Protein AF-A0A397VJK4-F1 (afdb_monomer)

Organism: NCBI:txid44941

Sequence (152 aa):
MKNFIFAFILFAHLLTINVAPFKLNKRTTFYPCSVQSVDLFIVSIVPDPPESGKGETFYVSVTLTKHEIIKNKTFLGISYAGLDGTSLGDPYYSTFTESYKAGDLFSVTLSDVPTPQLPDAYYIGVTVGDPTNDPKNPLDIYGCVYAEVIRG

Mean predicted aligned error: 8.96 Å

Nearest PDB structures (foldseek):
  4kty-assembly1_A  TM=7.130E-01  e=3.127E-02  Homo sapiens
  5mhm-assembly1_A  TM=6.667E-01  e=2.406E-02  Homo sapiens
  5mhm-assembly2_B  TM=6.960E-01  e=6.868E-02  Homo sapiens
  1evu-assembly1_A  TM=5.247E-01  e=1.765E-01  Homo sapiens
  5mho-assembly2_B  TM=5.013E-01  e=1.765E-01  Homo sapiens

Radius of gyration: 22.84 Å; Cα contacts (8 Å, |Δi|>4): 308; chains: 1; bounding box: 88×28×36 Å

Structure (mmCIF, N/CA/C/O backbone):
data_AF-A0A397VJK4-F1
#
_entry.id   AF-A0A397VJK4-F1
#
loop_
_atom_site.group_PDB
_atom_site.id
_atom_site.type_symbol
_atom_site.label_atom_id
_atom_site.label_alt_id
_atom_site.label_comp_id
_atom_site.label_asym_id
_atom_site.label_entity_id
_atom_site.label_seq_id
_atom_site.pdbx_PDB_ins_code
_atom_site.Cartn_x
_atom_site.Cartn_y
_atom_site.Cartn_z
_atom_site.occupancy
_atom_site.B_iso_or_equiv
_atom_site.auth_seq_id
_atom_site.auth_comp_id
_atom_site.auth_asym_id
_atom_site.auth_atom_id
_atom_site.pdbx_PDB_model_num
ATOM 1 N N . MET A 1 1 ? 68.077 -10.227 -13.336 1.00 52.50 1 MET A N 1
ATOM 2 C CA . MET A 1 1 ? 66.955 -9.696 -14.148 1.00 52.50 1 MET A CA 1
ATOM 3 C C . MET A 1 1 ? 65.828 -10.705 -14.437 1.00 52.50 1 MET A C 1
ATOM 5 O O . MET A 1 1 ? 64.946 -10.376 -15.212 1.00 52.50 1 MET A O 1
ATOM 9 N N . LYS A 1 2 ? 65.779 -11.899 -13.811 1.00 52.34 2 LYS A N 1
ATOM 10 C CA . LYS A 1 2 ? 64.705 -12.890 -14.063 1.00 52.34 2 LYS A CA 1
ATOM 11 C C . LYS A 1 2 ? 63.545 -12.822 -13.054 1.00 52.34 2 LYS A C 1
ATOM 13 O O . LYS A 1 2 ? 62.411 -13.072 -13.431 1.00 52.34 2 LYS A O 1
ATOM 18 N N . ASN A 1 3 ? 63.802 -12.371 -11.821 1.00 55.25 3 ASN A N 1
ATOM 19 C CA . ASN A 1 3 ? 62.787 -12.299 -10.757 1.00 55.25 3 ASN A CA 1
ATOM 20 C C . ASN A 1 3 ? 61.792 -11.133 -10.905 1.00 55.25 3 ASN A C 1
ATOM 22 O O . ASN A 1 3 ? 60.675 -11.232 -10.414 1.00 55.25 3 ASN A O 1
ATOM 26 N N . PHE A 1 4 ? 62.159 -10.055 -11.606 1.00 54.75 4 PHE A N 1
ATOM 27 C CA . PHE A 1 4 ? 61.255 -8.915 -11.811 1.00 54.75 4 PHE A CA 1
ATOM 28 C C . PHE A 1 4 ? 60.120 -9.241 -12.789 1.00 54.75 4 PHE A C 1
ATOM 30 O O . PHE A 1 4 ? 58.991 -8.825 -12.568 1.00 54.75 4 PHE A O 1
ATOM 37 N N . ILE A 1 5 ? 60.385 -10.048 -13.822 1.00 60.94 5 ILE A N 1
ATOM 38 C CA . ILE A 1 5 ? 59.376 -10.428 -14.824 1.00 60.94 5 ILE A CA 1
ATOM 39 C C . ILE A 1 5 ? 58.267 -11.280 -14.186 1.00 60.94 5 ILE A C 1
ATOM 41 O O . ILE A 1 5 ? 57.091 -11.063 -14.465 1.00 60.94 5 ILE A O 1
ATOM 45 N N . PHE A 1 6 ? 58.620 -12.187 -13.266 1.00 56.41 6 PHE A N 1
ATOM 46 C CA . PHE A 1 6 ? 57.636 -13.002 -12.544 1.00 56.41 6 PHE A CA 1
ATOM 47 C C . PHE A 1 6 ? 56.695 -12.165 -11.667 1.00 56.41 6 PHE A C 1
ATOM 49 O O . PHE A 1 6 ? 55.509 -12.474 -11.596 1.00 56.41 6 PHE A O 1
ATOM 56 N N . ALA A 1 7 ? 57.186 -11.081 -11.059 1.00 59.16 7 ALA A N 1
ATOM 57 C CA . ALA A 1 7 ? 56.352 -10.183 -10.262 1.00 59.16 7 ALA A CA 1
ATOM 58 C C . ALA A 1 7 ? 55.331 -9.413 -11.123 1.00 59.16 7 ALA A C 1
ATOM 60 O O . ALA A 1 7 ? 54.172 -9.286 -10.732 1.00 59.16 7 ALA A O 1
ATOM 61 N N . PHE A 1 8 ? 55.724 -8.960 -12.320 1.00 60.12 8 PHE A N 1
ATOM 62 C CA . PHE A 1 8 ? 54.820 -8.247 -13.233 1.00 60.12 8 PHE A CA 1
ATOM 63 C C . PHE A 1 8 ? 53.729 -9.150 -13.826 1.00 60.12 8 PHE A C 1
ATOM 65 O O . PHE A 1 8 ? 52.583 -8.721 -13.952 1.00 60.12 8 PHE A O 1
ATOM 72 N N . ILE A 1 9 ? 54.052 -10.407 -14.144 1.00 60.81 9 ILE A N 1
ATOM 73 C CA . ILE A 1 9 ? 53.070 -11.365 -14.679 1.00 60.81 9 ILE A CA 1
ATOM 74 C C . ILE A 1 9 ? 52.038 -11.751 -13.607 1.00 60.81 9 ILE A C 1
ATOM 76 O O . ILE A 1 9 ? 50.849 -11.856 -13.914 1.00 60.81 9 ILE A O 1
ATOM 80 N N . LEU A 1 10 ? 52.470 -11.906 -12.349 1.00 59.59 10 LEU A N 1
ATOM 81 C CA . LEU A 1 10 ? 51.574 -12.191 -11.225 1.00 59.59 10 LEU A CA 1
ATOM 82 C C . LEU A 1 10 ? 50.632 -11.007 -10.939 1.00 59.59 10 LEU A C 1
ATOM 84 O O . LEU A 1 10 ? 49.445 -11.205 -10.694 1.00 59.59 10 LEU A O 1
ATOM 88 N N . PHE A 1 11 ? 51.139 -9.772 -11.038 1.00 57.75 11 PHE A N 1
ATOM 89 C CA . PHE A 1 11 ? 50.346 -8.555 -10.846 1.00 57.75 11 PHE A CA 1
ATOM 90 C C . PHE A 1 11 ? 49.262 -8.384 -11.922 1.00 57.75 11 PHE A C 1
ATOM 92 O O . PHE A 1 11 ? 48.131 -8.032 -11.600 1.00 57.75 11 PHE A O 1
ATOM 99 N N . ALA A 1 12 ? 49.562 -8.711 -13.184 1.00 61.34 12 ALA A N 1
ATOM 100 C CA . ALA A 1 12 ? 48.587 -8.642 -14.275 1.00 61.34 12 ALA A CA 1
ATOM 101 C C . ALA A 1 12 ? 47.411 -9.629 -14.112 1.00 61.34 12 ALA A C 1
ATOM 103 O O . ALA A 1 12 ? 46.298 -9.317 -14.527 1.00 61.34 12 ALA A O 1
ATOM 104 N N . HIS A 1 13 ? 47.628 -10.782 -13.468 1.00 58.50 13 HIS A N 1
ATOM 105 C CA . HIS A 1 13 ? 46.567 -11.764 -13.193 1.00 58.50 13 HIS A CA 1
ATOM 106 C C . HIS A 1 13 ? 45.687 -11.386 -11.992 1.00 58.50 13 HIS A C 1
ATOM 108 O O . HIS A 1 13 ? 44.530 -11.790 -11.930 1.00 58.50 13 HIS A O 1
ATOM 114 N N . LEU A 1 14 ? 46.196 -10.592 -11.043 1.00 56.56 14 LEU A N 1
ATOM 115 C CA . LEU A 1 14 ? 45.392 -10.100 -9.917 1.00 56.56 14 LEU A CA 1
ATOM 116 C C . LEU A 1 14 ? 44.442 -8.964 -10.316 1.00 56.56 14 LEU A C 1
ATOM 118 O O . LEU A 1 14 ? 43.490 -8.698 -9.592 1.00 56.56 14 LEU A O 1
ATOM 122 N N . LEU A 1 15 ? 44.674 -8.301 -11.454 1.00 55.91 15 LEU A N 1
ATOM 123 C CA . LEU A 1 15 ? 43.824 -7.207 -11.938 1.00 55.91 15 LEU A CA 1
ATOM 124 C C . LEU A 1 15 ? 42.577 -7.687 -12.695 1.00 55.91 15 LEU A C 1
ATOM 126 O O . LEU A 1 15 ? 41.686 -6.885 -12.957 1.00 55.91 15 LEU A O 1
ATOM 130 N N . THR A 1 16 ? 42.451 -8.985 -12.988 1.00 55.12 16 THR A N 1
ATOM 131 C CA . THR A 1 16 ? 41.202 -9.581 -13.489 1.00 55.12 16 THR A CA 1
ATOM 132 C C . THR A 1 16 ? 40.303 -10.012 -12.331 1.00 55.12 16 THR A C 1
ATOM 134 O O . THR A 1 16 ? 39.833 -11.146 -12.274 1.00 55.12 16 THR A O 1
ATOM 137 N N . ILE A 1 17 ? 40.063 -9.117 -11.374 1.00 55.53 17 ILE A N 1
ATOM 138 C CA . ILE A 1 17 ? 38.906 -9.257 -10.494 1.00 55.53 17 ILE A CA 1
ATOM 139 C C . ILE A 1 17 ? 37.743 -8.767 -11.348 1.00 55.53 17 ILE A C 1
ATOM 141 O O . ILE A 1 17 ? 37.665 -7.581 -11.658 1.00 55.53 17 ILE A O 1
ATOM 145 N N . ASN A 1 18 ? 36.892 -9.681 -11.814 1.00 54.34 18 ASN A N 1
ATOM 146 C CA . ASN A 1 18 ? 35.621 -9.322 -12.428 1.00 54.34 18 ASN A CA 1
ATOM 147 C C . ASN A 1 18 ? 34.814 -8.564 -11.369 1.00 54.34 18 ASN A C 1
ATOM 149 O O . ASN A 1 18 ? 34.111 -9.170 -10.562 1.00 54.34 18 ASN A O 1
ATOM 153 N N . VAL A 1 19 ? 34.975 -7.242 -11.316 1.00 47.03 19 VAL A N 1
ATOM 154 C CA . VAL A 1 19 ? 34.094 -6.371 -10.554 1.00 47.03 19 VAL A CA 1
ATOM 155 C C . VAL A 1 19 ? 32.800 -6.368 -11.349 1.00 47.03 19 VAL A C 1
ATOM 157 O O . VAL A 1 19 ? 32.560 -5.486 -12.171 1.00 47.03 19 VAL A O 1
ATOM 160 N N . ALA A 1 20 ? 31.981 -7.407 -11.149 1.00 58.88 20 ALA A N 1
ATOM 161 C CA . ALA A 1 20 ? 30.567 -7.299 -11.445 1.00 58.88 20 ALA A CA 1
ATOM 162 C C . ALA A 1 20 ? 30.138 -6.001 -10.754 1.00 58.88 20 ALA A C 1
ATOM 164 O O . ALA A 1 20 ? 30.389 -5.875 -9.548 1.00 58.88 20 ALA A O 1
ATOM 165 N N . PRO A 1 21 ? 29.632 -4.996 -11.492 1.00 53.41 21 PRO A N 1
ATOM 166 C CA . PRO A 1 21 ? 29.245 -3.744 -10.875 1.00 53.41 21 PRO A CA 1
ATOM 167 C C . PRO A 1 21 ? 28.304 -4.117 -9.742 1.00 53.41 21 PRO A C 1
ATOM 169 O O . PRO A 1 21 ? 27.313 -4.816 -9.964 1.00 53.41 21 PRO A O 1
ATOM 172 N N . PHE A 1 22 ? 28.679 -3.750 -8.519 1.00 50.44 22 PHE A N 1
ATOM 173 C CA . PHE A 1 22 ? 27.838 -3.943 -7.355 1.00 50.44 22 PHE A CA 1
ATOM 174 C C . PHE A 1 22 ? 26.604 -3.083 -7.614 1.00 50.44 22 PHE A C 1
ATOM 176 O O . PHE A 1 22 ? 26.609 -1.881 -7.351 1.00 50.44 22 PHE A O 1
ATOM 183 N N . LYS A 1 23 ? 25.580 -3.672 -8.245 1.00 52.19 23 LYS A N 1
ATOM 184 C CA . LYS A 1 23 ? 24.264 -3.067 -8.360 1.00 52.19 23 LYS A CA 1
ATOM 185 C C . LYS A 1 23 ? 23.782 -2.967 -6.923 1.00 52.19 23 LYS A C 1
ATOM 187 O O . LYS A 1 23 ? 23.320 -3.943 -6.340 1.00 52.19 23 LYS A O 1
ATOM 192 N N . LEU A 1 24 ? 23.991 -1.801 -6.317 1.00 53.75 24 LEU A N 1
ATOM 193 C CA . LEU A 1 24 ? 23.264 -1.401 -5.128 1.00 53.75 24 LEU A CA 1
ATOM 194 C C . LEU A 1 24 ? 21.793 -1.480 -5.532 1.00 53.75 24 LEU A C 1
ATOM 196 O O . LEU A 1 24 ? 21.300 -0.584 -6.212 1.00 53.75 24 LEU A O 1
ATOM 200 N N . ASN A 1 25 ? 21.124 -2.584 -5.191 1.00 56.66 25 ASN A N 1
ATOM 201 C CA . ASN A 1 25 ? 19.681 -2.686 -5.338 1.00 56.66 25 ASN A CA 1
ATOM 202 C C . ASN A 1 25 ? 19.105 -1.582 -4.458 1.00 56.66 25 ASN A C 1
ATOM 204 O O . ASN A 1 25 ? 19.140 -1.663 -3.226 1.00 56.66 25 ASN A O 1
ATOM 208 N N . LYS A 1 26 ? 18.704 -0.485 -5.099 1.00 65.94 26 LYS A N 1
ATOM 209 C CA . LYS A 1 26 ? 18.122 0.661 -4.424 1.00 65.94 26 LYS A CA 1
ATOM 210 C C . LYS A 1 26 ? 16.797 0.173 -3.865 1.00 65.94 26 LYS A C 1
ATOM 212 O O . LYS A 1 26 ? 15.886 -0.112 -4.634 1.00 65.94 26 LYS A O 1
ATOM 217 N N . ARG A 1 27 ? 16.735 0.016 -2.542 1.00 82.25 27 ARG A N 1
ATOM 218 C CA . ARG A 1 27 ? 15.489 -0.358 -1.883 1.00 82.25 27 ARG A CA 1
ATOM 219 C C . ARG A 1 27 ? 14.447 0.725 -2.112 1.00 82.25 27 ARG A C 1
ATOM 221 O O . ARG A 1 27 ? 14.777 1.914 -2.083 1.00 82.25 27 ARG A O 1
ATOM 228 N N . THR A 1 28 ? 13.211 0.302 -2.311 1.00 91.06 28 THR A N 1
ATOM 229 C CA . THR A 1 28 ? 12.070 1.198 -2.433 1.00 91.06 28 THR A CA 1
ATOM 230 C C . THR A 1 28 ? 11.848 1.920 -1.101 1.00 91.06 28 THR A C 1
ATOM 232 O O . THR A 1 28 ? 11.712 1.291 -0.051 1.00 91.06 28 THR A O 1
ATOM 235 N N . THR A 1 29 ? 11.822 3.254 -1.139 1.00 93.12 29 THR A N 1
ATOM 236 C CA . THR A 1 29 ? 11.542 4.097 0.031 1.00 93.12 29 THR A CA 1
ATOM 237 C C . THR A 1 29 ? 10.120 4.623 -0.057 1.00 93.12 29 THR A C 1
ATOM 239 O O . THR A 1 29 ? 9.750 5.231 -1.059 1.00 93.12 29 THR A O 1
ATOM 242 N N . PHE A 1 30 ? 9.349 4.425 1.010 1.00 95.38 30 PHE A N 1
ATOM 243 C CA . PHE A 1 30 ? 7.979 4.910 1.120 1.00 95.38 30 PHE A CA 1
ATOM 244 C C . PHE A 1 30 ? 7.906 6.259 1.843 1.00 95.38 30 PHE A C 1
ATOM 246 O O . PHE A 1 30 ? 8.598 6.494 2.835 1.00 95.38 30 PHE A O 1
ATOM 253 N N . TYR A 1 31 ? 7.035 7.128 1.345 1.00 94.56 31 TYR A N 1
ATOM 254 C CA . TYR A 1 31 ? 6.810 8.500 1.777 1.00 94.56 31 TYR A CA 1
ATOM 255 C C . TYR A 1 31 ? 5.327 8.740 2.102 1.00 94.56 31 TYR A C 1
ATOM 257 O O . TYR A 1 31 ? 4.460 8.021 1.603 1.00 94.56 31 TYR A O 1
ATOM 265 N N . PRO A 1 32 ? 5.009 9.772 2.902 1.00 93.00 32 PRO A N 1
ATOM 266 C CA . PRO A 1 32 ? 3.634 10.194 3.169 1.00 93.00 32 PRO A CA 1
ATOM 267 C C . PRO A 1 32 ? 2.859 10.565 1.905 1.00 93.00 32 PRO A C 1
ATOM 269 O O . PRO A 1 32 ? 3.330 11.391 1.129 1.00 93.00 32 PRO A O 1
ATOM 272 N N . CYS A 1 33 ? 1.642 10.050 1.730 1.00 92.38 33 CYS A N 1
ATOM 273 C CA . CYS A 1 33 ? 0.748 10.543 0.678 1.00 92.38 33 CYS A CA 1
ATOM 274 C C . CYS A 1 33 ? 0.282 11.983 0.947 1.00 92.38 33 CYS A C 1
ATOM 276 O O . CYS A 1 33 ? 0.220 12.427 2.092 1.00 92.38 33 CYS A O 1
ATOM 278 N N . SER A 1 34 ? -0.164 12.694 -0.093 1.00 88.38 34 SER A N 1
ATOM 279 C CA . SER A 1 34 ? -0.748 14.045 0.021 1.00 88.38 34 SER A CA 1
ATOM 280 C C . SER A 1 34 ? -2.188 14.067 0.568 1.00 88.38 34 SER A C 1
ATOM 282 O O . SER A 1 34 ? -2.963 14.965 0.240 1.00 88.38 34 SER A O 1
ATOM 284 N N . VAL A 1 35 ? -2.563 13.090 1.398 1.00 84.75 35 VAL A N 1
ATOM 285 C CA . VAL A 1 35 ? -3.867 13.033 2.072 1.00 84.75 35 VAL A CA 1
ATOM 286 C C . VAL A 1 35 ? -3.700 13.602 3.477 1.00 84.75 35 VAL A C 1
ATOM 288 O O . VAL A 1 35 ? -2.802 13.208 4.218 1.00 84.75 35 VAL A O 1
ATOM 291 N N . GLN A 1 36 ? -4.539 14.565 3.851 1.00 82.06 36 GLN A N 1
ATOM 292 C CA . GLN A 1 36 ? -4.444 15.174 5.174 1.00 82.06 36 GLN A CA 1
ATOM 293 C C . GLN A 1 36 ? -4.910 14.202 6.257 1.00 82.06 36 GLN A C 1
ATOM 295 O O . GLN A 1 36 ? -5.884 13.479 6.079 1.00 82.06 36 GLN A O 1
ATOM 300 N N . SER A 1 37 ? -4.269 14.273 7.424 1.00 85.62 37 SER A N 1
ATOM 301 C CA . SER A 1 37 ? -4.706 13.593 8.651 1.00 85.62 37 SER A CA 1
ATOM 302 C C . SER A 1 37 ? -4.709 12.059 8.630 1.00 85.62 37 SER A C 1
ATOM 304 O O . SER A 1 37 ? -5.325 11.477 9.525 1.00 85.62 37 SER A O 1
ATOM 306 N N . VAL A 1 38 ? -3.998 11.427 7.692 1.00 91.88 38 VAL A N 1
ATOM 307 C CA . VAL A 1 38 ? -3.813 9.968 7.641 1.00 91.88 38 VAL A CA 1
ATOM 308 C C . VAL A 1 38 ? -2.555 9.528 8.385 1.00 91.88 38 VAL A C 1
ATOM 310 O O . VAL A 1 38 ? -1.580 10.276 8.482 1.00 91.88 38 VAL A O 1
ATOM 313 N N . ASP A 1 39 ? -2.575 8.302 8.894 1.00 94.69 39 ASP A N 1
ATOM 314 C CA . ASP A 1 39 ? -1.433 7.679 9.550 1.00 94.69 39 ASP A CA 1
ATOM 315 C C . ASP A 1 39 ? -0.400 7.162 8.534 1.00 94.69 39 ASP A C 1
ATOM 317 O O . ASP A 1 39 ? -0.721 6.745 7.416 1.00 94.69 39 ASP A O 1
ATOM 321 N N . LEU A 1 40 ? 0.868 7.180 8.943 1.00 92.94 40 LEU A N 1
ATOM 322 C CA . LEU A 1 40 ? 1.980 6.601 8.192 1.00 92.94 40 LEU A CA 1
ATOM 323 C C . LEU A 1 40 ? 2.278 5.202 8.705 1.00 92.94 40 LEU A C 1
ATOM 325 O O . LEU A 1 40 ? 2.089 4.904 9.883 1.00 92.94 40 LEU A O 1
ATOM 329 N N . PHE A 1 41 ? 2.801 4.357 7.829 1.00 94.75 41 PHE A N 1
ATOM 330 C CA . PHE A 1 41 ? 3.152 2.993 8.186 1.00 94.75 41 PHE A CA 1
ATOM 331 C C . PHE A 1 41 ? 4.329 2.471 7.368 1.00 94.75 41 PHE A C 1
ATOM 333 O O . PHE A 1 41 ? 4.758 3.082 6.390 1.00 94.75 41 PHE A O 1
ATOM 340 N N . ILE A 1 42 ? 4.888 1.350 7.813 1.00 96.06 42 ILE A N 1
ATOM 341 C CA . ILE A 1 42 ? 6.105 0.777 7.246 1.00 96.06 42 ILE A CA 1
ATOM 342 C C . ILE A 1 42 ? 5.720 -0.282 6.220 1.00 96.06 42 ILE A C 1
ATOM 344 O O . ILE A 1 42 ? 4.904 -1.159 6.503 1.00 96.06 42 ILE A O 1
ATOM 348 N N . VAL A 1 43 ? 6.347 -0.211 5.047 1.00 97.19 43 VAL A N 1
ATOM 349 C CA . VAL A 1 43 ? 6.184 -1.182 3.964 1.00 97.19 43 VAL A CA 1
ATOM 350 C C . VAL A 1 43 ? 7.554 -1.641 3.483 1.00 97.19 43 VAL A C 1
ATOM 352 O O . VAL A 1 43 ? 8.462 -0.830 3.297 1.00 97.19 43 VAL A O 1
ATOM 355 N N . SER A 1 44 ? 7.695 -2.942 3.256 1.00 96.12 44 SER A N 1
ATOM 356 C CA . SER A 1 44 ? 8.783 -3.522 2.470 1.00 96.12 44 SER A CA 1
ATOM 357 C C . SER A 1 44 ? 8.230 -4.510 1.445 1.00 96.12 44 SER A C 1
ATOM 359 O O . SER A 1 44 ? 7.156 -5.080 1.642 1.00 96.12 44 SER A O 1
ATOM 361 N N . ILE A 1 45 ? 8.949 -4.681 0.333 1.00 95.75 45 ILE A N 1
ATOM 362 C CA . ILE A 1 45 ? 8.514 -5.488 -0.813 1.00 95.75 45 ILE A CA 1
ATOM 363 C C . ILE A 1 45 ? 9.613 -6.487 -1.184 1.00 95.75 45 ILE A C 1
ATOM 365 O O . ILE A 1 45 ? 10.795 -6.214 -0.961 1.00 95.75 45 ILE A O 1
ATOM 369 N N . VAL A 1 46 ? 9.232 -7.653 -1.708 1.00 95.69 46 VAL A N 1
ATOM 370 C CA . VAL A 1 46 ? 10.144 -8.670 -2.241 1.00 95.69 46 VAL A CA 1
ATOM 371 C C . VAL A 1 46 ? 9.552 -9.319 -3.507 1.00 95.69 46 VAL A C 1
ATOM 373 O O . VAL A 1 46 ? 8.474 -9.911 -3.388 1.00 95.69 46 VAL A O 1
ATOM 376 N N . PRO A 1 47 ? 10.299 -9.358 -4.635 1.00 93.00 47 PRO A N 1
ATOM 377 C CA . PRO A 1 47 ? 11.545 -8.624 -4.917 1.00 93.00 47 PRO A CA 1
ATOM 378 C C . PRO A 1 47 ? 11.438 -7.084 -4.832 1.00 93.00 47 PRO A C 1
ATOM 380 O O . PRO A 1 47 ? 10.365 -6.496 -4.831 1.00 93.00 47 PRO A O 1
ATOM 383 N N . ASP A 1 48 ? 12.593 -6.420 -4.703 1.00 91.69 48 ASP A N 1
ATOM 384 C CA . ASP A 1 48 ? 12.702 -4.955 -4.640 1.00 91.69 48 ASP A CA 1
ATOM 385 C C . ASP A 1 48 ? 13.828 -4.463 -5.579 1.00 91.69 48 ASP A C 1
ATOM 387 O O . ASP A 1 48 ? 15.000 -4.791 -5.337 1.00 91.69 48 ASP A O 1
ATOM 391 N N . PRO A 1 49 ? 13.511 -3.709 -6.650 1.00 91.75 49 PRO A N 1
ATOM 392 C CA . PRO A 1 49 ? 12.165 -3.273 -7.035 1.00 91.75 49 PRO A CA 1
ATOM 393 C C . PRO A 1 49 ? 11.279 -4.449 -7.491 1.00 91.75 49 PRO A C 1
ATOM 395 O O . PRO A 1 49 ? 11.823 -5.465 -7.933 1.00 91.75 49 PRO A O 1
ATOM 398 N N . PRO A 1 50 ? 9.940 -4.300 -7.441 1.00 93.81 50 PRO A N 1
ATOM 399 C CA . PRO A 1 50 ? 9.008 -5.275 -8.007 1.00 93.81 50 PRO A CA 1
ATOM 400 C C . PRO A 1 50 ? 9.363 -5.652 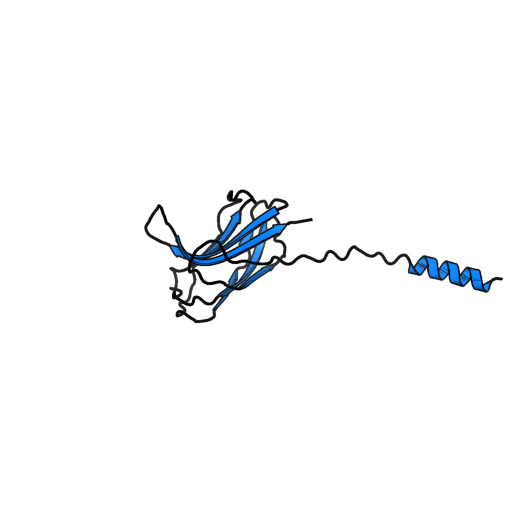-9.442 1.00 93.81 50 PRO A C 1
ATOM 402 O O . PRO A 1 50 ? 9.924 -4.829 -10.169 1.00 93.81 50 PRO A O 1
ATOM 405 N N . GLU A 1 51 ? 8.979 -6.840 -9.893 1.00 92.88 51 GLU A N 1
ATOM 406 C CA . GLU A 1 51 ? 9.154 -7.325 -11.261 1.00 92.88 51 GLU A CA 1
ATOM 407 C C . GLU A 1 51 ? 7.827 -7.254 -12.030 1.00 92.88 51 GLU A C 1
ATOM 409 O O . GLU A 1 51 ? 6.762 -7.502 -11.479 1.00 92.88 51 GLU A O 1
ATOM 414 N N . SER A 1 52 ? 7.855 -6.895 -13.319 1.00 95.06 52 SER A N 1
ATOM 415 C CA . SER A 1 52 ? 6.627 -6.768 -14.128 1.00 95.06 52 SER A CA 1
ATOM 416 C C . SER A 1 52 ? 5.936 -8.117 -14.359 1.00 95.06 52 SER A C 1
ATOM 418 O O . SER A 1 52 ? 6.585 -9.080 -14.770 1.00 95.06 52 SER A O 1
ATOM 420 N N . GLY A 1 53 ? 4.612 -8.164 -14.185 1.00 94.69 53 GLY A N 1
ATOM 421 C CA . GLY A 1 53 ? 3.784 -9.348 -14.441 1.00 94.69 53 GLY A CA 1
ATOM 422 C C . GLY A 1 53 ? 4.030 -10.532 -13.499 1.00 94.69 53 GLY A C 1
ATOM 423 O O . GLY A 1 53 ? 3.699 -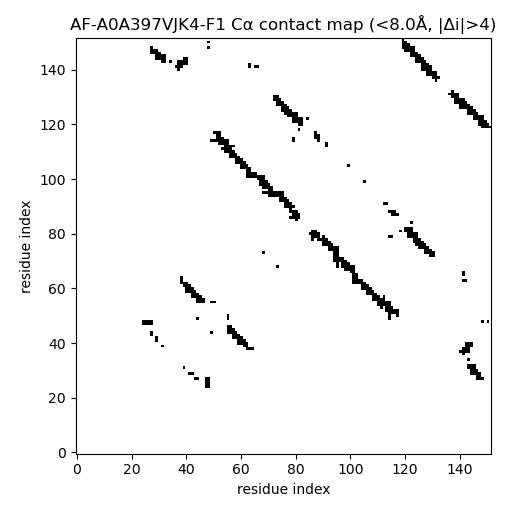11.663 -13.858 1.00 94.69 53 GLY A O 1
ATOM 424 N N . LYS A 1 54 ? 4.632 -10.299 -12.330 1.00 94.44 54 LYS A N 1
ATOM 425 C CA . LYS A 1 54 ? 4.920 -11.318 -11.315 1.00 94.44 54 LYS A CA 1
ATOM 426 C C . LYS A 1 54 ? 4.187 -11.023 -10.008 1.00 94.44 54 LYS A C 1
ATOM 428 O O . LYS A 1 54 ? 3.690 -9.925 -9.784 1.00 94.44 54 LYS A O 1
ATOM 433 N N . GLY A 1 55 ? 4.069 -12.052 -9.174 1.00 95.19 55 GLY A N 1
ATOM 434 C CA . GLY A 1 55 ? 3.563 -11.913 -7.816 1.00 95.19 55 GLY A CA 1
ATOM 435 C C . GLY A 1 55 ? 4.659 -11.393 -6.890 1.00 95.19 55 GLY A C 1
ATOM 436 O O . GLY A 1 55 ? 5.772 -11.915 -6.894 1.00 95.19 55 GLY A O 1
ATOM 437 N N . GLU A 1 56 ? 4.322 -10.393 -6.089 1.00 96.00 56 GLU A N 1
ATOM 438 C CA . GLU A 1 56 ? 5.215 -9.750 -5.127 1.00 96.00 56 GLU A CA 1
ATOM 439 C C . GLU A 1 56 ? 4.761 -10.043 -3.700 1.00 96.00 56 GLU A C 1
ATOM 441 O O . GLU A 1 56 ? 3.574 -10.249 -3.434 1.00 96.00 56 GLU A O 1
ATOM 446 N N . THR A 1 57 ? 5.701 -10.023 -2.757 1.00 97.88 57 THR A N 1
ATOM 447 C CA . THR A 1 57 ? 5.384 -10.114 -1.330 1.00 97.88 57 THR A CA 1
ATOM 448 C C . THR A 1 57 ? 5.537 -8.760 -0.657 1.00 97.88 57 THR A C 1
ATOM 450 O O . THR A 1 57 ? 6.627 -8.195 -0.647 1.00 97.88 57 THR A O 1
ATOM 453 N N . PHE A 1 58 ? 4.462 -8.272 -0.043 1.00 97.75 58 PHE A N 1
ATOM 454 C CA . PHE A 1 58 ? 4.451 -7.050 0.754 1.00 97.75 58 PHE A CA 1
ATOM 455 C C . PHE A 1 58 ? 4.413 -7.391 2.240 1.00 97.75 58 PHE A C 1
ATOM 457 O O . PHE A 1 58 ? 3.553 -8.147 2.694 1.00 97.75 58 PHE A O 1
ATOM 464 N N . TYR A 1 59 ? 5.301 -6.772 3.010 1.00 97.81 59 TYR A N 1
ATOM 465 C CA . TYR A 1 59 ? 5.252 -6.771 4.466 1.00 97.81 59 TYR A CA 1
ATOM 466 C C . TYR A 1 59 ? 4.834 -5.382 4.915 1.00 97.81 59 TYR A C 1
ATOM 468 O O . TYR A 1 59 ? 5.511 -4.398 4.614 1.00 97.81 59 TYR A O 1
ATOM 476 N N . VAL A 1 60 ? 3.716 -5.299 5.625 1.00 97.31 60 VAL A N 1
ATOM 477 C CA . VAL A 1 60 ? 3.129 -4.024 6.035 1.00 97.31 60 VAL A CA 1
ATOM 478 C C . VAL A 1 60 ? 2.963 -4.038 7.541 1.00 97.31 60 VAL A C 1
ATOM 480 O O . VAL A 1 60 ? 2.370 -4.964 8.088 1.00 97.31 60 VAL A O 1
ATOM 483 N N . SER A 1 61 ? 3.503 -3.024 8.208 1.00 96.81 61 SER A N 1
ATOM 484 C CA . SER A 1 61 ? 3.401 -2.840 9.652 1.00 96.81 61 SER A CA 1
ATOM 485 C C . SER A 1 61 ? 2.820 -1.468 9.944 1.00 96.81 61 SER A C 1
ATOM 487 O O . SER A 1 61 ? 3.396 -0.451 9.555 1.00 96.81 61 SER A O 1
ATOM 489 N N . VAL A 1 62 ? 1.656 -1.448 10.582 1.00 94.12 62 VAL A N 1
ATOM 490 C CA . VAL A 1 62 ? 0.775 -0.283 10.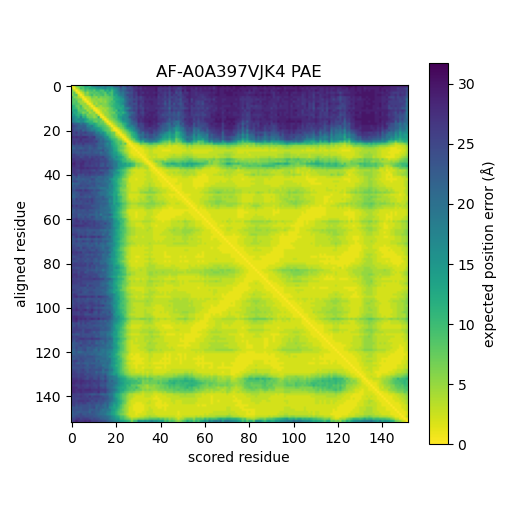634 1.00 94.12 62 VAL A CA 1
ATOM 491 C C . VAL A 1 62 ? 0.312 -0.044 12.069 1.00 94.12 62 VAL A C 1
ATOM 493 O O . VAL A 1 62 ? 0.069 -0.974 12.840 1.00 94.12 62 VAL A O 1
ATOM 496 N N . THR A 1 63 ? 0.142 1.231 12.405 1.00 95.69 63 THR A N 1
ATOM 497 C CA . THR A 1 63 ? -0.494 1.689 13.640 1.00 95.69 63 THR A CA 1
ATOM 498 C C . THR A 1 63 ? -1.413 2.851 13.289 1.00 95.69 63 THR A C 1
ATOM 500 O O . THR A 1 63 ? -0.934 3.934 12.966 1.00 95.69 63 THR A O 1
ATOM 503 N N . LEU A 1 64 ? -2.727 2.625 13.319 1.00 95.75 64 LEU A N 1
ATOM 504 C CA . LEU A 1 64 ? -3.711 3.684 13.083 1.00 95.75 64 LEU A CA 1
ATOM 505 C C . LEU A 1 64 ? -3.994 4.403 14.404 1.00 95.75 64 LEU A C 1
ATOM 507 O O . LEU A 1 64 ? -4.462 3.781 15.351 1.00 95.75 64 LEU A O 1
ATOM 511 N N . THR A 1 65 ? -3.705 5.698 14.502 1.00 94.75 65 THR A N 1
ATOM 512 C CA . THR A 1 65 ? -3.795 6.453 15.764 1.00 94.75 65 THR A CA 1
ATOM 513 C C . THR A 1 65 ? -5.210 6.918 16.083 1.00 94.75 65 THR A C 1
ATOM 515 O O . THR A 1 65 ? -5.540 7.130 17.249 1.00 94.75 65 THR A O 1
ATOM 518 N N . LYS A 1 66 ? -6.052 7.079 15.056 1.00 93.94 66 LYS A N 1
ATOM 519 C CA . LYS A 1 66 ? -7.412 7.631 15.187 1.00 93.94 66 LYS A CA 1
ATOM 520 C C . LYS A 1 66 ? -8.522 6.642 14.862 1.00 93.94 66 LYS A C 1
ATOM 522 O O . LYS A 1 66 ? -9.640 6.828 15.333 1.00 93.94 66 LYS A O 1
ATOM 527 N N . HIS A 1 67 ? -8.227 5.633 14.049 1.00 94.94 67 HIS A N 1
ATOM 528 C CA . HIS A 1 67 ? -9.221 4.710 13.516 1.00 94.94 67 HIS A CA 1
ATOM 529 C C . HIS A 1 67 ? -8.933 3.290 13.986 1.00 94.94 67 HIS A C 1
ATOM 531 O O . HIS A 1 67 ? -7.779 2.889 14.128 1.00 94.94 67 HIS A O 1
ATOM 537 N N . GLU A 1 68 ? -9.998 2.541 14.232 1.00 96.31 68 GLU A N 1
ATOM 538 C CA . GLU A 1 68 ? -9.920 1.112 14.509 1.00 96.31 68 GLU A CA 1
ATOM 539 C C . GLU A 1 68 ? -9.876 0.335 13.195 1.00 96.31 68 GLU A C 1
ATOM 541 O O . GLU A 1 68 ? -10.426 0.768 12.182 1.00 96.31 68 GLU A O 1
ATOM 546 N N . ILE A 1 69 ? -9.272 -0.849 13.228 1.00 96.25 69 ILE A N 1
ATOM 547 C CA . ILE A 1 69 ? -9.446 -1.827 12.158 1.00 96.25 69 ILE A CA 1
ATOM 548 C C . ILE A 1 69 ? -10.643 -2.679 12.495 1.00 96.25 69 ILE A C 1
ATOM 550 O O . ILE A 1 69 ? -10.698 -3.317 13.548 1.00 96.25 69 ILE A O 1
ATOM 554 N N . IL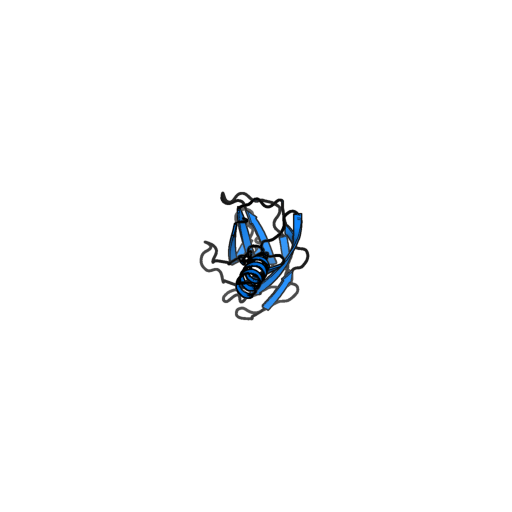E A 1 70 ? -11.587 -2.711 11.565 1.00 96.94 70 ILE A N 1
ATOM 555 C CA . ILE A 1 70 ? -12.818 -3.465 11.698 1.00 96.94 70 ILE A CA 1
ATOM 556 C C . ILE A 1 70 ? -12.713 -4.696 10.804 1.00 96.94 70 ILE A C 1
ATOM 558 O O . ILE A 1 70 ? -12.653 -4.596 9.574 1.00 96.94 70 ILE A O 1
ATOM 562 N N . LYS A 1 71 ? -12.742 -5.872 11.435 1.00 96.81 71 LYS A N 1
ATOM 563 C CA . LYS A 1 71 ? -12.803 -7.167 10.759 1.00 96.81 71 LYS A CA 1
ATOM 564 C C . LYS A 1 71 ? -13.846 -7.170 9.639 1.00 96.81 71 LYS A C 1
ATOM 566 O O . LYS A 1 71 ? -14.998 -6.793 9.849 1.00 96.81 71 LYS A O 1
ATOM 571 N N . ASN A 1 72 ? -13.452 -7.688 8.479 1.00 95.81 72 ASN A N 1
ATOM 572 C CA . ASN A 1 72 ? -14.268 -7.837 7.273 1.00 95.81 72 ASN A CA 1
ATOM 573 C C . ASN A 1 72 ? -14.800 -6.515 6.683 1.00 95.81 72 ASN A C 1
ATOM 575 O O . ASN A 1 72 ? -15.689 -6.554 5.834 1.00 95.81 72 ASN A O 1
ATOM 579 N N . LYS A 1 73 ? -14.274 -5.360 7.110 1.00 96.00 73 LYS A N 1
ATOM 580 C CA . LYS A 1 73 ? -14.649 -4.040 6.586 1.00 96.00 73 LYS A CA 1
ATOM 581 C C . LYS A 1 73 ? -13.419 -3.264 6.136 1.00 96.00 73 LYS A C 1
ATOM 583 O O . LYS A 1 73 ? -13.315 -2.925 4.960 1.00 96.00 73 LYS A O 1
ATOM 588 N N . THR A 1 74 ? -12.493 -3.029 7.059 1.00 97.00 74 THR A N 1
ATOM 589 C CA . THR A 1 74 ? -11.255 -2.318 6.760 1.00 97.00 74 THR A CA 1
ATOM 590 C C . THR A 1 74 ? -10.402 -3.163 5.834 1.00 97.00 74 THR A C 1
ATOM 592 O O . THR A 1 74 ? -10.318 -4.388 5.983 1.00 97.00 74 THR A O 1
ATOM 595 N N . PHE A 1 75 ? -9.765 -2.518 4.868 1.00 96.50 75 PHE A N 1
ATOM 596 C CA . PHE A 1 75 ? -8.926 -3.177 3.882 1.00 96.50 75 PHE A CA 1
ATOM 597 C C . PHE A 1 75 ? -7.573 -2.487 3.752 1.00 96.50 75 PHE A C 1
ATOM 599 O O . PHE A 1 75 ? -7.404 -1.318 4.100 1.00 96.50 75 PHE A O 1
ATOM 606 N N . LEU A 1 76 ? -6.616 -3.240 3.219 1.00 97.25 76 LEU A N 1
ATOM 607 C CA . LEU A 1 76 ? -5.348 -2.749 2.713 1.00 97.25 76 LEU A CA 1
ATOM 608 C C . LEU A 1 76 ? -5.390 -2.777 1.183 1.00 97.25 76 LEU A C 1
ATOM 610 O O . LEU A 1 76 ? -5.689 -3.816 0.593 1.00 97.25 76 LEU A O 1
ATOM 614 N N . GLY A 1 77 ? -5.140 -1.629 0.558 1.00 97.19 77 GLY A N 1
ATOM 615 C CA . GLY A 1 77 ? -5.118 -1.453 -0.892 1.00 97.19 77 GLY A CA 1
ATOM 616 C C . GLY A 1 77 ? -3.705 -1.204 -1.411 1.00 97.19 77 GLY A C 1
ATOM 617 O O . GLY A 1 77 ? -2.976 -0.410 -0.818 1.00 97.19 77 GLY A O 1
ATOM 618 N N . ILE A 1 78 ? -3.331 -1.844 -2.519 1.00 98.00 78 ILE A N 1
ATOM 619 C CA . ILE A 1 78 ? -2.061 -1.627 -3.228 1.00 98.00 78 ILE A CA 1
ATOM 620 C C . ILE A 1 78 ? -2.371 -1.246 -4.675 1.00 98.00 78 ILE A C 1
ATOM 622 O O . ILE A 1 78 ? -3.116 -1.947 -5.358 1.00 98.00 78 ILE A O 1
ATOM 626 N N . SER A 1 79 ? -1.791 -0.151 -5.155 1.00 97.00 79 SER A N 1
ATOM 627 C CA . SER A 1 79 ? -2.003 0.354 -6.516 1.00 97.00 79 SER A CA 1
ATOM 628 C C . SER A 1 79 ? -0.696 0.784 -7.168 1.00 97.00 79 SER A C 1
ATOM 630 O O . SER A 1 79 ? 0.202 1.281 -6.488 1.00 97.00 79 SER A O 1
ATOM 632 N N . TYR A 1 80 ? -0.628 0.678 -8.492 1.00 97.88 80 TYR A N 1
ATOM 633 C CA . TYR A 1 80 ? 0.502 1.138 -9.296 1.00 97.88 80 TYR A CA 1
ATOM 634 C C . TYR A 1 80 ? 0.049 2.239 -10.249 1.00 97.88 80 TYR A C 1
ATOM 636 O O . TYR A 1 80 ? -0.992 2.102 -10.894 1.00 97.88 80 TYR A O 1
ATOM 644 N N . ALA A 1 81 ? 0.839 3.303 -10.367 1.00 97.88 81 ALA A N 1
ATOM 645 C CA . ALA A 1 81 ? 0.539 4.418 -11.258 1.00 97.88 81 ALA A CA 1
ATOM 646 C C . ALA A 1 81 ? 1.772 4.865 -12.051 1.00 97.88 81 ALA A C 1
ATOM 648 O O . ALA A 1 81 ? 2.902 4.738 -11.582 1.00 97.88 81 ALA A O 1
ATOM 649 N N . GLY A 1 82 ? 1.564 5.397 -13.253 1.00 97.25 82 GLY A N 1
ATOM 650 C CA . GLY A 1 82 ? 2.595 6.112 -13.995 1.00 97.25 82 GLY A CA 1
ATOM 651 C C . GLY A 1 82 ? 2.990 7.400 -13.272 1.00 97.25 82 GLY A C 1
ATOM 652 O O . GLY A 1 82 ? 2.290 7.865 -12.370 1.00 97.25 82 GLY A O 1
ATOM 653 N N . LEU A 1 83 ? 4.103 8.013 -13.683 1.00 95.56 83 LEU A N 1
ATOM 654 C CA . LEU A 1 83 ? 4.536 9.296 -13.108 1.00 95.56 83 LEU A CA 1
ATOM 655 C C . LEU A 1 83 ? 3.548 10.448 -13.376 1.00 95.56 83 LEU A C 1
ATOM 657 O O . LEU A 1 83 ? 3.579 11.466 -12.692 1.00 95.56 83 LEU A O 1
ATOM 661 N N . ASP A 1 84 ? 2.658 10.284 -14.353 1.00 94.56 84 ASP A N 1
ATOM 662 C CA . ASP A 1 84 ? 1.544 11.188 -14.655 1.00 94.56 84 ASP A CA 1
ATOM 663 C C . ASP A 1 84 ? 0.285 10.918 -13.805 1.00 94.56 84 ASP A C 1
ATOM 665 O O . ASP A 1 84 ? -0.731 11.594 -13.967 1.00 94.56 84 ASP A O 1
ATOM 669 N N . GLY A 1 85 ? 0.339 9.936 -12.900 1.00 92.38 85 GLY A N 1
ATOM 670 C CA . GLY A 1 85 ? -0.773 9.524 -12.047 1.00 92.38 85 GLY A CA 1
ATOM 671 C C . GLY A 1 85 ? -1.772 8.581 -12.721 1.00 92.38 85 GLY A C 1
ATOM 672 O O . GLY A 1 85 ? -2.775 8.227 -12.101 1.00 92.38 85 GLY A O 1
ATOM 673 N N . THR A 1 86 ? -1.532 8.153 -13.965 1.00 95.50 86 THR A N 1
ATOM 674 C CA . THR A 1 86 ? -2.407 7.184 -14.642 1.00 95.50 86 THR A CA 1
ATOM 675 C C . THR A 1 86 ? -2.296 5.804 -13.999 1.00 95.50 86 THR A C 1
ATOM 677 O O . THR A 1 86 ? -1.199 5.350 -13.682 1.00 95.50 86 THR A O 1
ATOM 680 N N . SER A 1 87 ? -3.421 5.113 -13.795 1.00 96.25 87 SER A N 1
ATOM 681 C CA . SER A 1 87 ? -3.386 3.754 -13.238 1.00 96.25 87 SER A CA 1
ATOM 682 C C . SER A 1 87 ? -2.706 2.791 -14.212 1.00 96.25 87 SER A C 1
ATOM 684 O O . SER A 1 87 ? -3.051 2.765 -15.393 1.00 96.25 87 SER A O 1
ATOM 686 N N . LEU A 1 88 ? -1.775 1.972 -13.717 1.00 97.50 88 LEU A N 1
ATOM 687 C CA . LEU A 1 88 ? -1.078 0.957 -14.521 1.00 97.50 88 LEU A CA 1
ATOM 688 C C . LEU A 1 88 ? -1.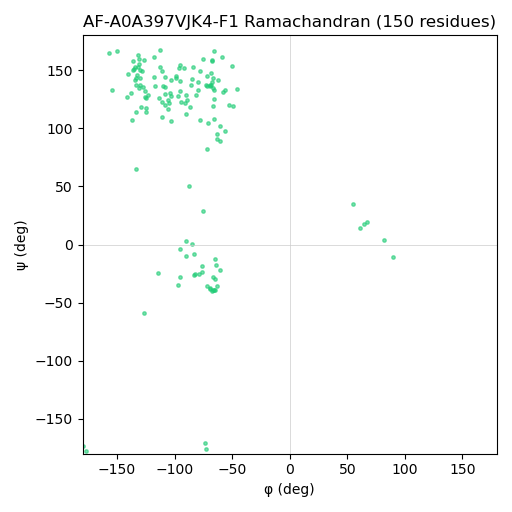791 -0.403 -14.523 1.00 97.50 88 LEU A C 1
ATOM 690 O O . LEU A 1 88 ? -1.423 -1.290 -15.290 1.00 97.50 88 LEU A O 1
ATOM 694 N N . GLY A 1 89 ? -2.803 -0.584 -13.676 1.00 95.75 89 GLY A N 1
ATOM 695 C CA . GLY A 1 89 ? -3.586 -1.812 -13.583 1.00 95.75 89 GLY A CA 1
ATOM 696 C C . GLY A 1 89 ? -4.675 -1.717 -12.523 1.00 95.75 89 GLY A C 1
ATOM 697 O O . GLY A 1 89 ? -4.893 -0.652 -11.939 1.00 95.75 89 GLY A O 1
ATOM 698 N N . ASP A 1 90 ? -5.349 -2.836 -12.276 1.00 95.69 90 ASP A N 1
ATOM 699 C CA . ASP A 1 90 ? -6.336 -2.918 -11.205 1.00 95.69 90 ASP A CA 1
ATOM 700 C C . ASP A 1 90 ? -5.638 -2.917 -9.833 1.00 95.69 90 ASP A C 1
ATOM 702 O O . ASP A 1 90 ? -4.622 -3.599 -9.655 1.00 95.69 90 ASP A O 1
ATOM 706 N N . PRO A 1 91 ? -6.153 -2.161 -8.850 1.00 95.19 91 PRO A N 1
ATOM 707 C CA . PRO A 1 91 ? -5.633 -2.198 -7.492 1.00 95.19 91 PRO A CA 1
ATOM 708 C C . PRO A 1 91 ? -5.903 -3.555 -6.830 1.00 95.19 91 PRO A C 1
ATOM 710 O O . PRO A 1 91 ? -6.963 -4.161 -6.995 1.00 95.19 91 PRO A O 1
ATOM 713 N N . TYR A 1 92 ? -4.947 -4.009 -6.025 1.00 97.38 92 TYR A N 1
ATOM 714 C CA . TYR A 1 92 ? -5.108 -5.166 -5.154 1.00 97.38 92 TYR A CA 1
ATOM 715 C C . TYR A 1 92 ? -5.742 -4.738 -3.830 1.00 97.38 92 TYR A C 1
ATOM 717 O O . TYR A 1 92 ? -5.317 -3.747 -3.235 1.00 97.38 92 TYR A O 1
ATOM 725 N N . TYR A 1 93 ? -6.703 -5.516 -3.334 1.00 96.06 93 TYR A N 1
ATOM 726 C CA . TYR A 1 93 ? -7.343 -5.288 -2.041 1.00 96.06 93 TYR A CA 1
ATOM 727 C C . TYR A 1 93 ? -7.304 -6.547 -1.180 1.00 96.06 93 TYR A C 1
ATOM 729 O O . TYR A 1 93 ? -7.636 -7.637 -1.640 1.00 96.06 93 TYR A O 1
ATOM 737 N N . SER A 1 94 ? -6.967 -6.376 0.096 1.00 96.06 94 SER A N 1
ATOM 738 C CA . SER A 1 94 ? -7.063 -7.420 1.114 1.00 96.06 94 SER A CA 1
ATOM 739 C C . SER A 1 94 ? -7.812 -6.893 2.327 1.00 96.06 94 SER A C 1
ATOM 741 O O . SER A 1 94 ? -7.361 -5.958 2.985 1.00 96.06 94 SER A O 1
ATOM 743 N N . THR A 1 95 ? -8.950 -7.498 2.649 1.00 96.44 95 THR A N 1
ATOM 744 C CA . THR A 1 95 ? -9.734 -7.143 3.837 1.00 96.44 95 THR A CA 1
ATOM 745 C C . THR A 1 95 ? -9.128 -7.771 5.092 1.00 96.44 95 THR A C 1
ATOM 747 O O . THR A 1 95 ? -8.708 -8.928 5.074 1.00 96.44 95 THR A O 1
ATOM 750 N N . PHE A 1 96 ? -9.096 -7.030 6.200 1.00 94.94 96 PHE A N 1
ATOM 751 C CA . PHE A 1 96 ? -8.605 -7.545 7.478 1.00 94.94 96 PHE A CA 1
ATOM 752 C C . PHE A 1 96 ? -9.554 -8.597 8.067 1.00 94.94 96 PHE A C 1
ATOM 754 O O . PHE A 1 96 ? -10.770 -8.410 8.100 1.00 94.94 96 PHE A O 1
ATOM 761 N N . THR A 1 97 ? -9.002 -9.699 8.579 1.00 95.44 97 THR A N 1
ATOM 762 C CA . THR A 1 97 ? -9.765 -10.819 9.169 1.00 95.44 97 THR A CA 1
ATOM 763 C C . THR A 1 97 ? -9.907 -10.737 10.689 1.00 95.44 97 THR A C 1
ATOM 765 O O . THR A 1 97 ? -10.594 -11.564 11.302 1.00 95.44 97 THR A O 1
ATOM 768 N N . GLU A 1 98 ? -9.271 -9.743 11.298 1.00 95.06 98 GLU A N 1
ATOM 769 C CA . GLU A 1 98 ? -9.272 -9.447 12.727 1.00 95.06 98 GLU A CA 1
ATOM 770 C C . GLU A 1 98 ? -9.545 -7.958 12.946 1.00 95.06 98 GLU A C 1
ATOM 772 O O . GLU A 1 98 ? -9.446 -7.163 12.010 1.00 95.06 98 GLU A O 1
ATOM 777 N N . SER A 1 99 ? -9.925 -7.602 14.173 1.00 96.06 99 SER A N 1
ATOM 778 C CA . SER A 1 99 ? -10.133 -6.212 14.573 1.00 96.06 99 SER A CA 1
ATOM 779 C C . SER A 1 99 ? -9.024 -5.766 15.517 1.00 96.06 99 SER A C 1
ATOM 781 O O . SER A 1 99 ? -8.615 -6.537 16.385 1.00 96.06 99 SER A O 1
ATOM 783 N N . TYR A 1 100 ? -8.613 -4.507 15.396 1.00 96.25 100 TYR A N 1
ATOM 784 C CA . TYR A 1 100 ? -7.588 -3.884 16.236 1.00 96.25 100 TYR A CA 1
ATOM 785 C C . TYR A 1 100 ? -8.070 -2.509 16.682 1.00 96.25 100 TYR A C 1
ATOM 787 O O . TYR A 1 100 ? -8.716 -1.798 15.907 1.00 96.25 100 TYR A O 1
ATOM 795 N N . LYS A 1 101 ? -7.776 -2.127 17.926 1.00 97.12 101 LYS A N 1
ATOM 796 C CA . LYS A 1 101 ? -8.139 -0.799 18.423 1.00 97.12 101 LYS A CA 1
ATOM 797 C C . LYS A 1 101 ? -7.193 0.248 17.845 1.00 97.12 101 LYS A C 1
ATOM 799 O O . LYS A 1 101 ? -6.077 -0.058 17.428 1.00 97.12 101 LYS A O 1
ATOM 804 N N . ALA A 1 102 ? -7.628 1.503 17.865 1.00 96.69 102 ALA A N 1
ATOM 805 C CA . ALA A 1 102 ? -6.744 2.616 17.552 1.00 96.69 102 ALA A CA 1
ATOM 806 C C . ALA A 1 102 ? -5.515 2.598 18.485 1.00 96.69 102 ALA A C 1
ATOM 808 O O . ALA A 1 102 ? -5.643 2.438 19.700 1.00 96.69 102 ALA A O 1
ATOM 809 N N . GLY A 1 103 ? -4.329 2.761 17.904 1.00 96.06 103 GLY A N 1
ATOM 810 C CA . GLY A 1 103 ? -3.035 2.705 18.580 1.00 96.06 103 GLY A CA 1
ATOM 811 C C . GLY A 1 103 ? -2.399 1.313 18.652 1.00 96.06 103 GLY A C 1
ATOM 812 O O . GLY A 1 103 ? -1.216 1.228 18.980 1.00 96.06 103 GLY A O 1
ATOM 813 N N . ASP A 1 104 ? -3.122 0.242 18.314 1.00 96.94 104 ASP A N 1
ATOM 814 C CA . ASP A 1 104 ? -2.546 -1.103 18.280 1.00 96.94 104 ASP A CA 1
ATOM 815 C C . ASP A 1 104 ? -1.605 -1.258 17.070 1.00 96.94 104 ASP A C 1
ATOM 817 O O . ASP A 1 104 ? -1.908 -0.835 15.949 1.00 96.94 104 ASP A O 1
ATOM 821 N N . LEU A 1 105 ? -0.445 -1.885 17.293 1.00 93.94 105 LEU A N 1
ATOM 822 C CA . LEU A 1 105 ? 0.459 -2.288 16.218 1.00 93.94 105 LEU A CA 1
ATOM 823 C C . LEU A 1 105 ? -0.027 -3.604 15.617 1.00 93.94 105 LEU A C 1
ATOM 825 O O . LEU A 1 105 ? -0.173 -4.596 16.332 1.00 93.94 105 LEU A O 1
ATOM 829 N N . PHE A 1 106 ? -0.170 -3.642 14.297 1.00 91.25 106 PHE A N 1
ATOM 830 C CA . PHE A 1 106 ? -0.397 -4.883 13.570 1.00 91.25 106 PHE A CA 1
ATOM 831 C C . PHE A 1 106 ? 0.552 -4.998 12.379 1.00 91.25 106 PHE A C 1
ATOM 833 O O . PHE A 1 106 ? 1.038 -4.003 11.835 1.00 91.25 106 PHE A O 1
ATOM 840 N N . SER A 1 107 ? 0.802 -6.239 11.970 1.00 94.50 107 SER A N 1
ATOM 841 C CA . SER A 1 107 ? 1.636 -6.554 10.815 1.00 94.50 107 SER A CA 1
ATOM 842 C C . SER A 1 107 ? 0.950 -7.598 9.948 1.00 94.50 107 SER A C 1
ATOM 844 O O . SER A 1 107 ? 0.415 -8.578 10.463 1.00 94.50 107 SER A O 1
ATOM 846 N N . VAL A 1 108 ? 0.993 -7.407 8.633 1.00 95.31 108 VAL A N 1
ATOM 847 C CA . VAL A 1 108 ? 0.436 -8.336 7.648 1.00 95.31 108 VAL A CA 1
ATOM 848 C C . VAL A 1 108 ? 1.469 -8.640 6.569 1.00 95.31 108 VAL A C 1
ATOM 850 O O . VAL A 1 108 ? 2.260 -7.782 6.178 1.00 95.31 108 VAL A O 1
ATOM 853 N N . THR A 1 109 ? 1.466 -9.889 6.109 1.00 97.44 109 THR A N 1
ATOM 854 C CA . THR A 1 109 ? 2.223 -10.329 4.934 1.00 97.44 109 THR A CA 1
ATOM 855 C C . THR A 1 109 ? 1.230 -10.658 3.831 1.00 97.44 109 THR A C 1
ATOM 857 O O . THR A 1 109 ? 0.338 -11.480 4.033 1.00 97.44 109 THR A O 1
ATOM 860 N N . LEU A 1 110 ? 1.373 -10.001 2.686 1.00 96.75 110 LEU A N 1
ATOM 861 C CA . LEU A 1 110 ? 0.562 -10.228 1.496 1.00 96.75 110 LEU A CA 1
ATOM 862 C C . LEU A 1 110 ? 1.464 -10.869 0.451 1.00 96.75 110 LEU A C 1
ATOM 864 O O . LEU A 1 110 ? 2.383 -10.218 -0.038 1.00 96.75 110 LEU A O 1
ATOM 868 N N . SER A 1 111 ? 1.234 -12.144 0.162 1.00 96.75 111 SER A N 1
ATOM 869 C CA . SER A 1 111 ? 1.992 -12.902 -0.835 1.00 96.75 111 SER A CA 1
ATOM 870 C C . SER A 1 111 ? 1.273 -12.899 -2.179 1.00 96.75 111 SER A C 1
ATOM 872 O O . SER A 1 111 ? 0.051 -12.768 -2.226 1.00 96.75 111 SER A O 1
ATOM 874 N N . ASP A 1 112 ? 2.042 -13.069 -3.254 1.00 95.75 112 ASP A N 1
ATOM 875 C CA . ASP A 1 112 ? 1.546 -13.169 -4.629 1.00 95.75 112 ASP A CA 1
ATOM 876 C C . ASP A 1 112 ? 0.664 -11.982 -5.065 1.00 95.75 112 ASP A C 1
ATOM 878 O O . ASP A 1 112 ? -0.272 -12.136 -5.852 1.00 95.75 112 ASP A O 1
ATOM 882 N N . VAL A 1 113 ? 0.974 -10.772 -4.578 1.00 97.06 113 VAL A N 1
ATOM 883 C CA . VAL A 1 113 ? 0.305 -9.537 -5.009 1.00 97.06 113 VAL A CA 1
ATOM 884 C C . VAL A 1 113 ? 0.669 -9.286 -6.475 1.00 97.06 113 VAL A C 1
ATOM 886 O O . VAL A 1 113 ? 1.853 -9.118 -6.774 1.00 97.06 113 VAL A O 1
ATOM 889 N N . PRO A 1 114 ? -0.300 -9.254 -7.405 1.00 96.62 114 PRO A N 1
ATOM 890 C CA . PRO A 1 114 ? -0.001 -9.145 -8.825 1.00 96.62 114 PRO A CA 1
ATOM 891 C C . PRO A 1 114 ? 0.582 -7.772 -9.165 1.00 96.62 114 PRO A C 1
ATOM 893 O O . PRO A 1 114 ? 0.074 -6.738 -8.724 1.00 96.62 114 PRO A O 1
ATOM 896 N N . THR A 1 115 ? 1.615 -7.751 -10.005 1.00 96.75 115 THR A N 1
ATOM 897 C CA . THR A 1 115 ? 2.101 -6.523 -10.638 1.00 96.75 115 THR A CA 1
ATOM 898 C C . THR A 1 115 ? 1.567 -6.381 -12.062 1.00 96.75 115 THR A C 1
ATOM 900 O O . THR A 1 115 ? 1.466 -7.366 -12.802 1.00 96.75 115 THR A O 1
ATOM 903 N N . PRO A 1 116 ? 1.259 -5.149 -12.501 1.00 96.75 116 PRO A N 1
ATOM 904 C CA . PRO A 1 116 ? 0.960 -4.889 -13.900 1.00 96.75 116 PRO A CA 1
ATOM 905 C C . PRO A 1 116 ? 2.238 -4.931 -14.753 1.00 96.75 116 PRO A C 1
ATOM 907 O O . PRO A 1 116 ? 3.334 -5.284 -14.301 1.00 96.75 116 PRO A O 1
ATOM 910 N N . GLN A 1 117 ? 2.112 -4.529 -16.016 1.00 96.62 117 GLN A N 1
ATOM 911 C CA . GLN A 1 117 ? 3.277 -4.184 -16.822 1.00 96.62 117 GLN A CA 1
ATOM 912 C C . GLN A 1 117 ? 3.868 -2.871 -16.302 1.00 96.62 117 GLN A C 1
ATOM 914 O O . GLN A 1 117 ? 3.305 -1.799 -16.509 1.00 96.62 117 GLN A O 1
ATOM 919 N N . LEU A 1 118 ? 4.986 -2.972 -15.585 1.00 95.56 118 LEU A N 1
ATOM 920 C CA . LEU A 1 118 ? 5.632 -1.825 -14.956 1.00 95.56 118 LEU A CA 1
ATOM 921 C C . LEU A 1 118 ? 6.661 -1.193 -15.913 1.00 95.56 118 LEU A C 1
ATOM 923 O O . LEU A 1 118 ? 7.518 -1.925 -16.426 1.00 95.56 118 LEU A O 1
ATOM 927 N N . PRO A 1 119 ? 6.599 0.133 -16.144 1.00 95.06 119 PRO A N 1
ATOM 928 C CA . PRO A 1 119 ? 7.607 0.876 -16.900 1.00 95.06 119 PRO A CA 1
ATOM 929 C C . PRO A 1 119 ? 8.905 1.045 -16.088 1.00 95.06 119 PRO A C 1
ATOM 931 O O . PRO A 1 119 ? 9.029 0.550 -14.965 1.00 95.06 119 PRO A O 1
ATOM 934 N N . ASP A 1 120 ? 9.873 1.779 -16.643 1.00 93.88 120 ASP A N 1
ATOM 935 C CA . ASP A 1 120 ? 11.137 2.076 -15.956 1.00 93.88 120 ASP A CA 1
ATOM 936 C C . ASP A 1 120 ? 10.945 2.973 -14.727 1.00 93.88 120 ASP A C 1
ATOM 938 O O . ASP A 1 120 ? 11.715 2.867 -13.778 1.00 93.88 120 ASP A O 1
ATOM 942 N N . ALA A 1 121 ? 9.913 3.824 -14.709 1.00 95.50 121 ALA A N 1
ATOM 943 C CA . ALA A 1 121 ? 9.592 4.660 -13.559 1.00 95.50 121 ALA A CA 1
ATOM 944 C C . ALA A 1 121 ? 8.087 4.709 -13.274 1.00 95.50 121 ALA A C 1
ATOM 946 O O . ALA A 1 121 ? 7.285 4.945 -14.180 1.00 95.50 121 ALA A O 1
ATOM 947 N N . TYR A 1 122 ? 7.707 4.479 -12.019 1.00 97.31 122 TYR A N 1
ATOM 948 C CA . TYR A 1 122 ? 6.311 4.383 -11.588 1.00 97.31 122 TYR A CA 1
ATOM 949 C C . TYR A 1 122 ? 6.152 4.676 -10.093 1.00 97.31 122 TYR A C 1
ATOM 951 O O . TYR A 1 122 ? 7.116 4.646 -9.326 1.00 97.31 122 TYR A O 1
ATOM 959 N N . TYR A 1 123 ? 4.912 4.913 -9.676 1.00 97.69 123 TYR A N 1
ATOM 960 C CA . TYR A 1 123 ? 4.513 5.006 -8.280 1.00 97.69 123 TYR A CA 1
ATOM 961 C C . TYR A 1 123 ? 3.886 3.704 -7.781 1.00 97.69 123 TYR A C 1
ATOM 963 O O . TYR A 1 123 ? 3.147 3.032 -8.503 1.00 97.69 123 TYR A O 1
ATOM 971 N N . ILE A 1 124 ? 4.138 3.390 -6.512 1.00 97.88 124 ILE A N 1
ATOM 972 C CA . ILE A 1 124 ? 3.409 2.389 -5.729 1.00 97.88 124 ILE A CA 1
ATOM 973 C C . ILE A 1 124 ? 2.664 3.135 -4.630 1.00 97.88 124 ILE A C 1
ATOM 975 O O . ILE A 1 124 ? 3.289 3.873 -3.878 1.00 97.88 124 ILE A O 1
ATOM 979 N N . GLY A 1 125 ? 1.356 2.937 -4.515 1.00 97.12 125 GLY A N 1
ATOM 980 C CA . GLY A 1 125 ? 0.544 3.428 -3.404 1.00 97.12 125 GLY A CA 1
ATOM 981 C C . GLY A 1 125 ? 0.108 2.273 -2.513 1.00 97.12 125 GLY A C 1
ATOM 982 O O . GLY A 1 125 ? -0.324 1.239 -3.022 1.00 97.12 125 GLY A O 1
ATOM 983 N N . VAL A 1 126 ? 0.201 2.451 -1.196 1.00 97.81 126 VAL A N 1
ATOM 984 C CA . VAL A 1 126 ? -0.341 1.524 -0.199 1.00 97.81 126 VAL A CA 1
ATOM 985 C C . VAL A 1 126 ? -1.253 2.303 0.736 1.00 97.81 126 VAL A C 1
ATOM 987 O O . VAL A 1 126 ? -0.862 3.326 1.298 1.00 97.81 126 VAL A O 1
ATOM 990 N N . THR A 1 127 ? -2.480 1.823 0.897 1.00 96.94 127 THR A N 1
ATOM 991 C CA . THR A 1 127 ? -3.533 2.492 1.668 1.00 96.94 127 THR A CA 1
ATOM 992 C C . THR A 1 127 ? -4.176 1.536 2.655 1.00 96.94 127 THR A C 1
ATOM 994 O O . THR A 1 127 ? -4.253 0.336 2.404 1.00 96.94 127 THR A O 1
ATOM 997 N N . VAL A 1 128 ? -4.656 2.078 3.769 1.00 97.25 128 VAL A N 1
ATOM 998 C CA . VAL A 1 128 ? -5.545 1.386 4.705 1.00 97.25 128 VAL A CA 1
ATOM 999 C C . VAL A 1 128 ? -6.779 2.250 4.894 1.00 97.25 128 VAL A C 1
ATOM 1001 O O . VAL A 1 128 ? -6.645 3.453 5.118 1.00 97.25 128 VAL A O 1
ATOM 1004 N N . GL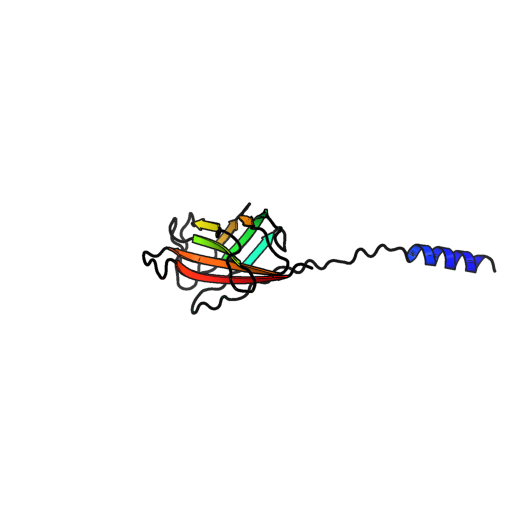Y A 1 129 ? -7.965 1.661 4.797 1.00 95.94 129 GLY A N 1
ATOM 1005 C CA . GLY A 1 129 ? -9.215 2.406 4.892 1.00 95.94 129 GLY A CA 1
ATOM 1006 C C . GLY A 1 129 ? -10.453 1.527 4.832 1.00 95.94 129 GLY A C 1
ATOM 1007 O O . GLY A 1 129 ? -10.357 0.302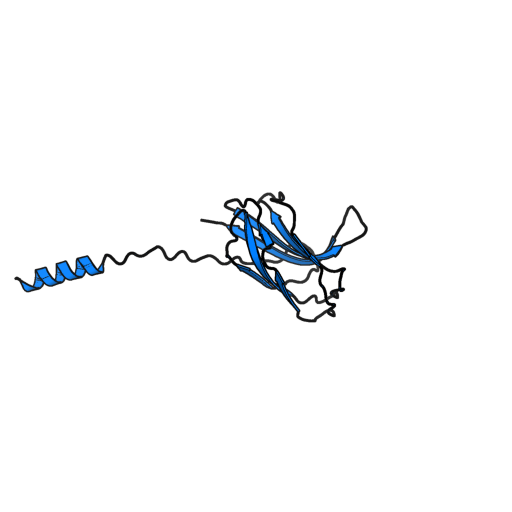 4.729 1.00 95.94 129 GLY A O 1
ATOM 1008 N N . ASP A 1 130 ? -11.611 2.174 4.872 1.00 96.62 130 ASP A N 1
ATOM 1009 C CA . ASP A 1 130 ? -12.916 1.531 4.761 1.00 96.62 130 ASP A CA 1
ATOM 1010 C C . ASP A 1 130 ? -13.597 1.908 3.437 1.00 96.62 130 ASP A C 1
ATOM 1012 O O . ASP A 1 130 ? -13.405 3.015 2.923 1.00 96.62 130 ASP A O 1
ATOM 1016 N N . PRO A 1 131 ? -14.426 1.017 2.866 1.00 94.00 131 PRO A N 1
ATOM 1017 C CA . PRO A 1 131 ? -15.309 1.403 1.779 1.00 94.00 131 PRO A CA 1
ATOM 1018 C C . PRO A 1 131 ? -16.385 2.359 2.304 1.00 94.00 131 PRO A C 1
ATOM 1020 O O . PRO A 1 131 ? -16.867 2.226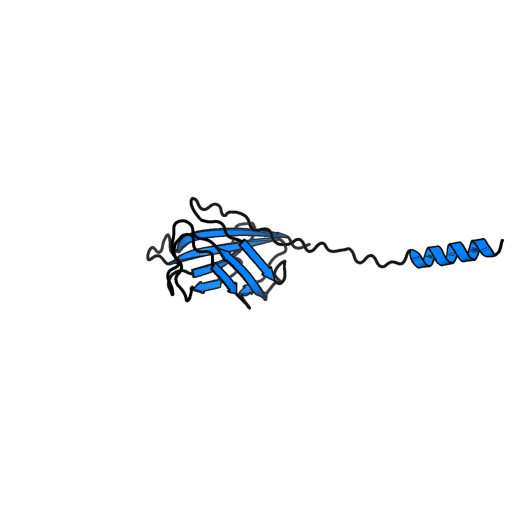 3.435 1.00 94.00 131 PRO A O 1
ATOM 1023 N N . THR A 1 132 ? -16.816 3.289 1.460 1.00 92.69 132 THR A N 1
ATOM 1024 C CA . THR A 1 132 ? -17.956 4.163 1.740 1.00 92.69 132 THR A CA 1
ATOM 1025 C C . THR A 1 132 ? -19.119 3.852 0.799 1.00 92.69 132 THR A C 1
ATOM 1027 O O . THR A 1 132 ? -18.979 3.159 -0.208 1.00 92.69 132 THR A O 1
ATOM 1030 N N . ASN A 1 133 ? -20.291 4.399 1.123 1.00 90.69 133 ASN A N 1
ATOM 1031 C CA . ASN A 1 133 ? -21.459 4.351 0.246 1.00 90.69 133 ASN A CA 1
ATOM 1032 C C . ASN A 1 133 ? -21.530 5.551 -0.717 1.00 90.69 133 ASN A C 1
ATOM 1034 O O . ASN A 1 133 ? -22.523 5.680 -1.431 1.00 90.69 133 ASN A O 1
ATOM 1038 N N . ASP A 1 134 ? -20.541 6.453 -0.712 1.00 90.12 134 ASP A N 1
ATOM 1039 C CA . ASP A 1 134 ? -20.499 7.623 -1.591 1.00 90.12 134 ASP A CA 1
ATOM 1040 C C . ASP A 1 134 ? -19.762 7.270 -2.894 1.00 90.12 134 ASP A C 1
ATOM 1042 O O . ASP A 1 134 ? -18.543 7.101 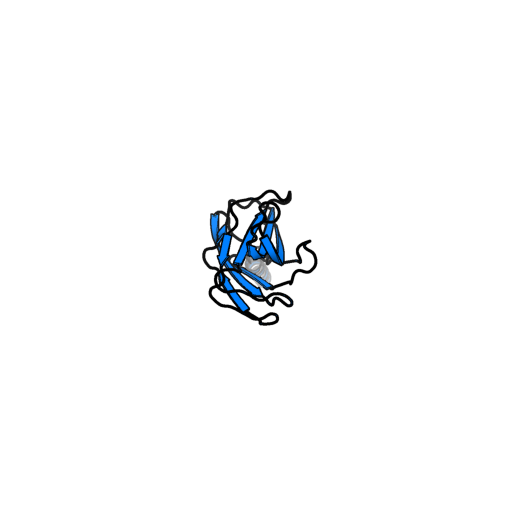-2.876 1.00 90.12 134 ASP A O 1
ATOM 1046 N N . PRO A 1 135 ? -20.446 7.223 -4.053 1.00 88.06 135 PRO A N 1
ATOM 1047 C CA . PRO A 1 135 ? -19.794 6.944 -5.330 1.00 88.06 135 PRO A CA 1
ATOM 1048 C C . PRO A 1 135 ? -18.720 7.971 -5.711 1.00 88.06 135 PRO A C 1
ATOM 1050 O O . PRO A 1 135 ? -17.865 7.674 -6.541 1.00 88.06 135 PRO A O 1
ATOM 1053 N N . LYS A 1 136 ? -18.770 9.189 -5.150 1.00 88.31 136 LYS A N 1
ATOM 1054 C CA . LYS A 1 136 ? -17.765 10.235 -5.392 1.00 88.31 136 LYS A CA 1
ATOM 1055 C C . LYS A 1 136 ? -16.536 10.083 -4.504 1.00 88.31 136 LYS A C 1
ATOM 1057 O O . LYS A 1 136 ? -15.465 10.530 -4.897 1.00 88.31 136 LYS A O 1
ATOM 1062 N N . ASN A 1 137 ? -16.690 9.461 -3.338 1.00 86.00 137 ASN A N 1
ATOM 1063 C CA . ASN A 1 137 ? -15.625 9.233 -2.366 1.00 86.00 137 ASN A CA 1
ATOM 1064 C C . ASN A 1 137 ? -15.689 7.784 -1.881 1.00 86.00 137 ASN A C 1
ATOM 1066 O O . ASN A 1 137 ? -15.987 7.553 -0.712 1.00 86.00 137 ASN A O 1
ATOM 1070 N N . PRO A 1 138 ? -15.447 6.796 -2.759 1.00 87.75 138 PRO A N 1
ATOM 1071 C CA . PRO A 1 138 ? -15.742 5.392 -2.471 1.00 87.75 138 PRO A CA 1
ATOM 1072 C C . PRO A 1 138 ? -14.904 4.806 -1.330 1.00 87.75 138 PRO A C 1
ATOM 1074 O O . PRO A 1 138 ? -15.219 3.720 -0.850 1.00 87.75 138 PRO A O 1
ATOM 1077 N N . LEU A 1 139 ? -13.847 5.502 -0.901 1.00 91.00 139 LEU A N 1
ATOM 1078 C CA . LEU A 1 139 ? -12.913 5.063 0.126 1.00 91.00 139 LEU A CA 1
ATOM 1079 C C . LEU A 1 139 ? -12.705 6.163 1.170 1.00 91.00 139 LEU A C 1
ATOM 1081 O O . LEU A 1 139 ? -12.471 7.320 0.818 1.00 91.00 139 LEU A O 1
ATOM 1085 N N . ASP A 1 140 ? -12.738 5.772 2.439 1.00 93.69 140 ASP A N 1
ATOM 1086 C CA . ASP A 1 140 ? -12.329 6.588 3.579 1.00 93.69 140 ASP A CA 1
ATOM 1087 C C . ASP A 1 140 ? -10.948 6.110 4.040 1.00 93.69 140 ASP A C 1
ATOM 1089 O O . ASP A 1 140 ? -10.800 4.997 4.551 1.00 93.69 140 ASP A O 1
ATOM 1093 N N . ILE A 1 141 ? -9.912 6.903 3.754 1.00 94.75 141 ILE A N 1
ATOM 1094 C CA . ILE A 1 141 ? -8.509 6.501 3.914 1.00 94.75 141 ILE A CA 1
ATOM 1095 C C . ILE A 1 141 ? -8.021 6.887 5.311 1.00 94.75 141 ILE A C 1
ATOM 1097 O O . ILE A 1 141 ? -7.995 8.062 5.669 1.00 94.75 141 ILE A O 1
ATOM 1101 N N . TYR A 1 142 ? -7.557 5.897 6.071 1.00 95.56 142 TYR A N 1
ATOM 1102 C CA . TYR A 1 142 ? -7.029 6.060 7.429 1.00 95.56 142 TYR A CA 1
ATOM 1103 C C . TYR A 1 142 ? -5.513 6.158 7.463 1.00 95.56 142 TYR A C 1
ATOM 1105 O O . TYR A 1 142 ? -4.966 6.900 8.274 1.00 95.56 142 TYR A O 1
ATOM 1113 N N . GLY A 1 143 ? -4.834 5.436 6.575 1.00 96.25 143 GLY A N 1
ATOM 1114 C CA . GLY A 1 143 ? -3.385 5.471 6.438 1.00 96.25 143 GLY A CA 1
ATOM 1115 C C . GLY A 1 143 ? -2.969 5.431 4.977 1.00 96.25 143 GLY A C 1
ATOM 1116 O O . GLY A 1 143 ? -3.625 4.773 4.165 1.00 96.25 143 GLY A O 1
ATOM 1117 N N . CYS A 1 144 ? -1.869 6.101 4.637 1.00 96.81 144 CYS A N 1
ATOM 1118 C CA . CYS A 1 144 ? -1.358 6.089 3.269 1.00 96.81 144 CYS A CA 1
ATOM 1119 C C . CYS A 1 144 ? 0.146 6.346 3.194 1.00 96.81 144 CYS A C 1
ATOM 1121 O O . CYS A 1 144 ? 0.654 7.323 3.753 1.00 96.81 144 CYS A O 1
ATOM 1123 N N . VAL A 1 145 ? 0.831 5.516 2.410 1.00 97.56 145 VAL A N 1
ATOM 1124 C CA . VAL A 1 145 ? 2.207 5.752 1.966 1.00 97.56 145 VAL A CA 1
ATOM 1125 C C . VAL A 1 145 ? 2.351 5.465 0.475 1.00 97.56 145 VAL A C 1
ATOM 1127 O O . VAL A 1 145 ? 1.626 4.643 -0.083 1.00 97.56 145 VAL A O 1
ATOM 1130 N N . TYR A 1 146 ? 3.302 6.124 -0.177 1.00 97.00 146 TYR A N 1
ATOM 1131 C CA . TYR A 1 146 ? 3.623 5.878 -1.578 1.00 97.00 146 TYR A CA 1
ATOM 1132 C C . TYR A 1 146 ? 5.131 5.830 -1.807 1.00 97.00 146 TYR A C 1
ATOM 1134 O O . TYR A 1 146 ? 5.894 6.380 -1.020 1.00 97.00 146 TYR A O 1
ATOM 1142 N N . ALA A 1 147 ? 5.571 5.200 -2.886 1.00 97.06 147 ALA A N 1
ATOM 1143 C CA . ALA A 1 147 ? 6.968 5.183 -3.291 1.00 97.06 147 ALA A CA 1
ATOM 1144 C C . ALA A 1 147 ? 7.113 5.485 -4.779 1.00 97.06 147 ALA A C 1
ATOM 1146 O O . ALA A 1 147 ? 6.298 5.036 -5.579 1.00 97.06 147 ALA A O 1
ATOM 1147 N N . GLU A 1 148 ? 8.171 6.208 -5.139 1.00 95.81 148 GLU A N 1
ATOM 1148 C CA . GLU A 1 148 ? 8.636 6.340 -6.520 1.00 95.81 148 GLU A CA 1
ATOM 1149 C C . GLU A 1 148 ? 9.721 5.296 -6.779 1.00 95.81 148 GLU A C 1
ATOM 1151 O O . GLU A 1 148 ? 10.747 5.263 -6.091 1.00 95.81 148 GLU A O 1
ATOM 1156 N N . VAL A 1 149 ? 9.499 4.446 -7.774 1.00 95.19 149 VAL A N 1
ATOM 1157 C CA . VAL A 1 149 ? 10.449 3.420 -8.194 1.00 95.19 149 VAL A CA 1
ATOM 1158 C C . VAL A 1 149 ? 11.033 3.820 -9.537 1.00 95.19 149 VAL A C 1
ATOM 1160 O O . VAL A 1 149 ? 10.289 4.119 -10.463 1.00 95.19 149 VAL A O 1
ATOM 1163 N N . ILE A 1 150 ? 12.364 3.794 -9.639 1.00 91.94 150 ILE A N 1
ATOM 1164 C CA . ILE A 1 150 ? 13.116 4.024 -10.877 1.00 91.94 150 ILE A CA 1
ATOM 1165 C C . ILE A 1 150 ? 14.032 2.816 -11.088 1.00 91.94 150 ILE A C 1
ATOM 1167 O O . ILE A 1 150 ? 14.943 2.580 -10.289 1.00 91.94 150 ILE A O 1
ATOM 1171 N N . ARG A 1 151 ? 13.784 2.050 -12.149 1.00 83.56 151 ARG A N 1
ATOM 1172 C CA . ARG A 1 151 ? 14.616 0.935 -12.611 1.00 83.56 151 ARG A CA 1
ATOM 1173 C C . ARG A 1 151 ? 15.734 1.478 -13.511 1.00 83.56 151 ARG A C 1
ATOM 1175 O O . ARG A 1 151 ? 15.519 2.428 -14.258 1.00 83.56 151 ARG A O 1
ATOM 1182 N N . GLY A 1 152 ? 16.931 0.898 -13.411 1.00 64.25 152 GLY A N 1
ATOM 1183 C CA . GLY A 1 152 ? 18.119 1.296 -14.179 1.00 64.25 152 GLY A CA 1
ATOM 1184 C C . GLY A 1 152 ? 18.947 0.122 -14.676 1.00 64.25 152 GLY A C 1
ATOM 1185 O O . GLY A 1 152 ? 18.750 -1.021 -14.192 1.00 64.25 152 GLY A O 1
#

Solvent-accessible surface area (backbone atoms only — not comparable to full-atom values): 8743 Å² total; per-residue (Å²): 131,69,71,62,57,57,55,55,58,55,52,60,62,66,68,69,62,83,74,68,77,81,74,75,70,65,69,72,57,76,41,79,46,100,59,82,95,43,29,64,59,50,69,50,60,43,59,55,64,74,57,64,66,35,61,29,34,39,41,40,40,40,43,36,71,85,48,62,45,42,50,78,54,25,29,41,38,41,39,44,24,38,84,86,67,47,73,52,55,84,64,48,75,46,65,34,89,56,66,42,60,52,60,45,78,49,73,51,76,46,71,64,44,77,38,43,78,64,68,57,50,31,33,42,40,42,37,31,31,33,76,48,94,41,90,91,51,46,60,48,70,49,26,32,30,29,26,74,47,74,66,130

pLDDT: mean 87.95, std 14.95, range [47.03, 98.0]

Secondary structure (DSSP, 8-state):
--HHHHHHHHHHHHT-----------PPPPEE-S-TTPBP-EEEEESSSPPTTSEEEEEEEEE-SS--B-TTT-EEEEEEEETTS-B-SPPEEEE-SS-B-TT-EEEEEEEEEEP----SEEEEEEEEEEE-S-TTS-EEEEEEEEEEEE--

Foldseek 3Di:
DPVVVVVVVVVVVVVPPPPPPPPPLPFWDKDFDPDPQAFEWDKGKPPVVDDAFWKIKIKIKDAQQPDKQDAPFKKKKKFKAAPVRHGQDDIDIDHHHDIGDHGDIDMDMDTGHGHHGDDQKIKMKIFIFGADPDPVPRTDTRHIIMTIHGHD